Protein AF-A0A531M9W9-F1 (afdb_monomer)

pLDDT: mean 77.75, std 24.47, range [29.0, 97.25]

Foldseek 3Di:
DVVLVVVVVVCVVVVHDVVNVVHHPVRVVVVVVVVVVVVVVVLVVLVVLCVVVVQFQDVVNLVVLQQVVLVVDDPVCSVVSSVVLVVDVVNSVVSRSVVSSVVSVVVVVVVDDDDDDDDDPVVVPDDPVVVVVVVVPDDDDDDDDDDDDDDDDDDDDDDDDDDDDDDDDDDDDD

Structure (mmCIF, N/CA/C/O backbone):
data_AF-A0A531M9W9-F1
#
_entry.id   AF-A0A531M9W9-F1
#
loop_
_atom_site.group_PDB
_atom_site.id
_atom_site.type_symbol
_atom_site.label_atom_id
_atom_site.label_alt_id
_atom_site.label_comp_id
_atom_site.label_asym_id
_atom_site.label_entity_id
_atom_site.label_seq_id
_atom_site.pdbx_PDB_ins_code
_atom_site.Cartn_x
_atom_site.Cartn_y
_atom_site.Cartn_z
_atom_site.occupancy
_atom_site.B_iso_or_equiv
_atom_site.auth_seq_id
_atom_site.auth_comp_id
_atom_site.auth_asym_id
_atom_site.auth_atom_id
_atom_site.pdbx_PDB_model_num
ATOM 1 N N . ASN A 1 1 ? -2.491 -5.405 -19.989 1.00 61.81 1 ASN A N 1
ATOM 2 C CA . ASN A 1 1 ? -1.356 -5.487 -20.937 1.00 61.81 1 ASN A CA 1
ATOM 3 C C . ASN A 1 1 ? -0.240 -4.464 -20.714 1.00 61.81 1 ASN A C 1
ATOM 5 O O . ASN A 1 1 ? 0.861 -4.714 -21.186 1.00 61.81 1 ASN A O 1
ATOM 9 N N . ASN A 1 2 ? -0.456 -3.352 -19.998 1.00 78.69 2 ASN A N 1
ATOM 10 C CA . ASN A 1 2 ? 0.562 -2.293 -19.887 1.00 78.69 2 ASN A CA 1
ATOM 11 C C . ASN A 1 2 ? 1.838 -2.713 -19.133 1.00 78.69 2 ASN A C 1
ATOM 13 O O . ASN A 1 2 ? 2.923 -2.386 -19.590 1.00 78.69 2 ASN A O 1
ATOM 17 N N . ILE A 1 3 ? 1.727 -3.484 -18.042 1.00 80.56 3 ILE A N 1
ATOM 18 C CA . ILE A 1 3 ? 2.898 -3.926 -17.256 1.00 80.56 3 ILE A CA 1
ATOM 19 C C . ILE A 1 3 ? 3.793 -4.864 -18.069 1.00 80.56 3 ILE A C 1
ATOM 21 O O . ILE A 1 3 ? 4.991 -4.649 -18.148 1.00 80.56 3 ILE A O 1
ATOM 25 N N . TRP A 1 4 ? 3.210 -5.858 -18.740 1.00 86.31 4 TRP A N 1
ATOM 26 C CA . TRP A 1 4 ? 3.977 -6.790 -19.569 1.00 86.31 4 TRP A CA 1
ATOM 27 C C . TRP A 1 4 ? 4.690 -6.092 -20.738 1.00 86.31 4 TRP A C 1
ATOM 29 O O . TRP A 1 4 ? 5.836 -6.386 -21.060 1.00 86.31 4 TRP A O 1
ATOM 39 N N . THR A 1 5 ? 4.022 -5.105 -21.340 1.00 88.38 5 THR A N 1
ATOM 40 C CA . THR A 1 5 ? 4.629 -4.269 -22.387 1.00 88.38 5 THR A CA 1
ATOM 41 C C . THR A 1 5 ? 5.813 -3.466 -21.840 1.00 88.38 5 THR A C 1
ATOM 43 O O . THR A 1 5 ? 6.807 -3.303 -22.539 1.00 88.38 5 THR A O 1
ATOM 46 N N . GLN A 1 6 ? 5.722 -2.988 -20.594 1.00 86.31 6 GLN A N 1
ATOM 47 C CA . GLN A 1 6 ? 6.811 -2.277 -19.928 1.00 86.31 6 GLN A CA 1
ATOM 48 C C . GLN A 1 6 ? 8.000 -3.202 -19.632 1.00 86.31 6 GLN A C 1
ATOM 50 O O . GLN A 1 6 ? 9.117 -2.837 -19.966 1.00 86.31 6 GLN A O 1
ATOM 55 N N . VAL A 1 7 ? 7.762 -4.414 -19.115 1.00 86.25 7 VAL A N 1
ATOM 56 C CA . VAL A 1 7 ? 8.821 -5.411 -18.846 1.00 86.25 7 VAL A CA 1
ATOM 57 C C . VAL A 1 7 ? 9.629 -5.716 -20.108 1.00 86.25 7 VAL A C 1
ATOM 59 O O . VAL A 1 7 ? 10.853 -5.623 -20.099 1.00 86.25 7 VAL A O 1
ATOM 62 N N . ASN A 1 8 ? 8.952 -5.991 -21.225 1.00 86.19 8 ASN A N 1
ATOM 63 C CA . ASN A 1 8 ? 9.633 -6.249 -22.495 1.00 86.19 8 ASN A CA 1
ATOM 64 C C . ASN A 1 8 ? 10.458 -5.044 -22.972 1.00 86.19 8 ASN A C 1
ATOM 66 O O . ASN A 1 8 ? 11.553 -5.212 -23.501 1.00 86.19 8 ASN A O 1
ATOM 70 N N . ARG A 1 9 ? 9.943 -3.827 -22.771 1.00 89.88 9 ARG A N 1
ATOM 71 C CA . ARG A 1 9 ? 10.643 -2.590 -23.130 1.00 89.88 9 ARG A CA 1
ATOM 72 C C . ARG A 1 9 ? 11.877 -2.352 -22.264 1.00 89.88 9 ARG A C 1
ATOM 74 O O . ARG A 1 9 ? 12.882 -1.869 -22.774 1.00 89.88 9 ARG A O 1
ATOM 81 N N . ASP A 1 10 ? 11.793 -2.667 -20.976 1.00 87.81 10 ASP A N 1
ATOM 82 C CA . ASP A 1 10 ? 12.898 -2.504 -20.034 1.00 87.81 10 ASP A CA 1
ATOM 83 C C . ASP A 1 10 ? 14.016 -3.513 -20.326 1.00 87.81 10 ASP A C 1
ATOM 85 O O . ASP A 1 10 ? 15.184 -3.129 -20.348 1.00 87.81 10 ASP A O 1
ATOM 89 N N . LEU A 1 11 ? 13.668 -4.763 -20.657 1.00 87.25 11 LEU A N 1
ATOM 90 C CA . LEU A 1 11 ? 14.621 -5.771 -21.139 1.00 87.25 11 LEU A CA 1
ATOM 91 C C . LEU A 1 11 ? 15.317 -5.323 -22.431 1.00 87.25 11 LEU A C 1
ATOM 93 O O . LEU A 1 11 ? 16.545 -5.370 -22.520 1.00 87.25 11 LEU A O 1
ATOM 97 N N . GLU A 1 12 ? 14.554 -4.806 -23.398 1.00 89.50 12 GLU A N 1
ATOM 98 C CA . GLU A 1 12 ? 15.096 -4.273 -24.653 1.00 89.50 12 GLU A CA 1
ATOM 99 C C . GLU A 1 12 ? 16.029 -3.074 -24.408 1.00 89.50 12 GLU A C 1
ATOM 101 O O . GLU A 1 12 ? 17.134 -3.024 -24.950 1.00 89.50 12 GLU A O 1
ATOM 106 N N . ALA A 1 13 ? 15.634 -2.134 -23.544 1.00 91.56 13 ALA A N 1
ATOM 107 C CA . ALA A 1 13 ? 16.446 -0.971 -23.185 1.00 91.56 13 ALA A CA 1
ATOM 108 C C . ALA A 1 13 ? 17.724 -1.352 -22.419 1.00 91.56 13 ALA A C 1
ATOM 110 O O . ALA A 1 13 ? 18.761 -0.709 -22.590 1.00 91.56 13 ALA A O 1
ATOM 111 N N . ALA A 1 14 ? 17.661 -2.399 -21.594 1.00 88.69 14 ALA A N 1
ATOM 112 C CA . ALA A 1 14 ? 18.807 -2.962 -20.889 1.00 88.69 14 ALA A CA 1
ATOM 113 C C . ALA A 1 14 ? 19.691 -3.848 -21.786 1.00 88.69 14 ALA A C 1
ATOM 115 O O . ALA A 1 14 ? 20.775 -4.247 -21.356 1.00 88.69 14 ALA A O 1
ATOM 116 N N . GLY A 1 15 ? 19.246 -4.161 -23.010 1.00 87.75 15 GLY A N 1
ATOM 117 C CA . GLY A 1 15 ? 19.926 -5.080 -23.921 1.00 87.75 15 GLY A CA 1
ATOM 118 C C . GLY A 1 15 ? 20.014 -6.509 -23.380 1.00 87.75 15 GLY A C 1
ATOM 119 O O . GLY A 1 15 ? 20.975 -7.209 -23.691 1.00 87.75 15 GLY A O 1
ATOM 120 N N . ARG A 1 16 ? 19.055 -6.917 -22.541 1.00 88.69 16 ARG A N 1
ATOM 121 C CA . ARG A 1 16 ? 18.987 -8.239 -21.904 1.00 88.69 16 ARG A CA 1
ATOM 122 C C . ARG A 1 16 ? 17.809 -9.040 -22.437 1.00 88.69 16 ARG A C 1
ATOM 124 O O . ARG A 1 16 ? 16.842 -8.497 -22.965 1.00 88.69 16 ARG A O 1
ATOM 131 N N . THR A 1 17 ? 17.891 -10.347 -22.266 1.00 87.44 17 THR A N 1
ATOM 132 C CA . THR A 1 17 ? 16.832 -11.303 -22.575 1.00 87.44 17 THR A CA 1
ATOM 133 C C . THR A 1 17 ? 16.392 -12.032 -21.310 1.00 87.44 17 THR A C 1
ATOM 135 O O . THR A 1 17 ? 17.121 -12.060 -20.324 1.00 87.44 17 THR A O 1
ATOM 138 N N . PHE A 1 18 ? 15.228 -12.684 -21.346 1.00 85.81 18 PHE A N 1
ATOM 139 C CA . PHE A 1 18 ? 14.779 -13.547 -20.245 1.00 85.81 18 PHE A CA 1
ATOM 140 C C . PHE A 1 18 ? 15.805 -14.638 -19.896 1.00 85.81 18 PHE A C 1
ATOM 142 O O . PHE A 1 18 ? 15.981 -14.966 -18.728 1.00 85.81 18 PHE A O 1
ATOM 149 N N . ALA A 1 19 ? 16.549 -15.135 -20.889 1.00 84.56 19 ALA A N 1
ATOM 150 C CA . ALA A 1 19 ? 17.597 -16.125 -20.661 1.00 84.56 19 ALA A CA 1
ATOM 151 C C . ALA A 1 19 ? 18.777 -15.567 -19.842 1.00 84.56 19 ALA A C 1
ATOM 153 O O . ALA A 1 19 ? 19.390 -16.315 -19.086 1.00 84.56 19 ALA A O 1
ATOM 154 N N . ASP A 1 20 ? 19.072 -14.265 -19.952 1.00 85.31 20 ASP A N 1
ATOM 155 C CA . ASP A 1 20 ? 20.086 -13.590 -19.125 1.00 85.31 20 ASP A CA 1
ATOM 156 C C . ASP A 1 20 ? 19.619 -13.402 -17.669 1.00 85.31 20 ASP A C 1
ATOM 158 O O . ASP A 1 20 ? 20.432 -13.119 -16.791 1.00 85.31 20 ASP A O 1
ATOM 162 N N . GLU A 1 21 ? 18.318 -13.564 -17.419 1.00 79.75 21 GLU A N 1
ATOM 163 C CA . GLU A 1 21 ? 17.680 -13.586 -16.097 1.00 79.75 21 GLU A CA 1
ATOM 164 C C . GLU A 1 21 ? 17.351 -15.017 -15.638 1.00 79.75 21 GLU A C 1
ATOM 166 O O . GLU A 1 21 ? 16.542 -15.211 -14.737 1.00 79.75 21 GLU A O 1
ATOM 171 N N . GLU A 1 22 ? 17.969 -16.024 -16.265 1.00 85.25 22 GLU A N 1
ATOM 172 C CA . GLU A 1 22 ? 17.800 -17.445 -15.932 1.00 85.25 22 GLU A CA 1
ATOM 173 C C . GLU A 1 22 ? 16.338 -17.940 -16.016 1.00 85.25 22 GLU A C 1
ATOM 175 O O . GLU A 1 22 ? 15.960 -18.905 -15.353 1.00 85.25 22 GLU A O 1
ATOM 180 N N . THR A 1 23 ? 15.514 -17.317 -16.869 1.00 86.56 23 THR A N 1
ATOM 181 C CA . THR A 1 23 ? 14.098 -17.667 -17.069 1.00 86.56 23 THR A CA 1
ATOM 182 C C . THR A 1 23 ? 13.709 -17.683 -18.554 1.00 86.56 23 THR A C 1
ATOM 184 O O . THR A 1 23 ? 14.481 -17.313 -19.442 1.00 86.56 23 THR A O 1
ATOM 187 N N . THR A 1 24 ? 12.495 -18.129 -18.867 1.00 90.56 24 THR A N 1
ATOM 188 C CA . THR A 1 24 ? 11.897 -18.003 -20.204 1.00 90.56 24 THR A CA 1
ATOM 189 C C . THR A 1 24 ? 10.753 -16.998 -20.198 1.00 90.56 24 THR A C 1
ATOM 191 O O . THR A 1 24 ? 10.169 -16.699 -19.161 1.00 90.56 24 THR A O 1
ATOM 194 N N . GLU A 1 25 ? 10.383 -16.478 -21.372 1.00 88.31 25 GLU A N 1
ATOM 195 C CA . GLU A 1 25 ? 9.240 -15.563 -21.473 1.00 88.31 25 GLU A CA 1
ATOM 196 C C . GLU A 1 25 ? 7.947 -16.205 -20.940 1.00 88.31 25 GLU A C 1
ATOM 198 O O . GLU A 1 25 ? 7.156 -15.552 -20.261 1.00 88.31 25 GLU A O 1
ATOM 203 N N . GLU A 1 26 ? 7.726 -17.489 -21.234 1.00 89.06 26 GLU A N 1
ATOM 204 C CA . GLU A 1 26 ? 6.547 -18.224 -20.769 1.00 89.06 26 GLU A CA 1
ATOM 205 C C . GLU A 1 26 ? 6.548 -18.393 -19.245 1.00 89.06 26 GLU A C 1
ATOM 207 O O . GLU A 1 26 ? 5.523 -18.142 -18.606 1.00 89.06 26 GLU A O 1
ATOM 212 N N . GLU A 1 27 ? 7.692 -18.754 -18.658 1.00 88.88 27 GLU A N 1
ATOM 213 C CA . GLU A 1 27 ? 7.851 -18.896 -17.207 1.00 88.88 27 GLU A CA 1
ATOM 214 C C . GLU A 1 27 ? 7.698 -17.553 -16.490 1.00 88.88 27 GLU A C 1
ATOM 216 O O . GLU A 1 27 ? 6.905 -17.453 -15.552 1.00 88.88 27 GLU A O 1
ATOM 221 N N . ALA A 1 28 ? 8.343 -16.496 -16.992 1.00 88.50 28 ALA A N 1
ATOM 222 C CA . ALA A 1 28 ? 8.187 -15.144 -16.471 1.00 88.50 28 ALA A CA 1
ATOM 223 C C . ALA A 1 28 ? 6.716 -14.705 -16.523 1.00 88.50 28 ALA A C 1
ATOM 225 O O . ALA A 1 28 ? 6.150 -14.285 -15.512 1.00 88.50 28 ALA A O 1
ATOM 226 N N . ARG A 1 29 ? 6.029 -14.858 -17.667 1.00 89.38 29 ARG A N 1
ATOM 227 C CA . ARG A 1 29 ? 4.592 -14.531 -17.780 1.00 89.38 29 ARG A CA 1
ATOM 228 C C . ARG A 1 29 ? 3.748 -15.298 -16.768 1.00 89.38 29 ARG A C 1
ATOM 230 O O . ARG A 1 29 ? 2.843 -14.708 -16.171 1.00 89.38 29 ARG A O 1
ATOM 237 N N . ALA A 1 30 ? 4.009 -16.592 -16.594 1.00 91.38 30 ALA A N 1
ATOM 238 C CA . ALA A 1 30 ? 3.288 -17.421 -15.637 1.00 91.38 30 ALA A CA 1
ATOM 239 C C . ALA A 1 30 ? 3.494 -16.920 -14.200 1.00 91.38 30 ALA A C 1
ATOM 241 O O . ALA A 1 30 ? 2.529 -16.813 -13.438 1.00 91.38 30 ALA A O 1
ATOM 242 N N . GLU A 1 31 ? 4.718 -16.534 -13.845 1.00 89.19 31 GLU A N 1
ATOM 243 C CA . GLU A 1 31 ? 5.033 -15.970 -12.538 1.00 89.19 31 GLU A CA 1
ATOM 244 C C . GLU A 1 31 ? 4.344 -14.617 -12.305 1.00 89.19 31 GLU A C 1
ATOM 246 O O . GLU A 1 31 ? 3.664 -14.438 -11.289 1.00 89.19 31 GLU A O 1
ATOM 251 N N . TYR A 1 32 ? 4.423 -13.687 -13.262 1.00 88.94 32 TYR A N 1
ATOM 252 C CA . TYR A 1 32 ? 3.727 -12.401 -13.172 1.00 88.94 32 TYR A CA 1
ATOM 253 C C . TYR A 1 32 ? 2.215 -12.585 -13.013 1.00 88.94 32 TYR A C 1
ATOM 255 O O . TYR A 1 32 ? 1.595 -11.879 -12.212 1.00 88.94 32 TYR A O 1
ATOM 263 N N . MET A 1 33 ? 1.612 -13.542 -13.728 1.00 90.88 33 MET A N 1
ATOM 264 C CA . MET A 1 33 ? 0.192 -13.860 -13.560 1.00 90.88 33 MET A CA 1
ATOM 265 C C . MET A 1 33 ? -0.100 -14.428 -12.173 1.00 90.88 33 MET A C 1
ATOM 267 O O . MET A 1 33 ? -1.044 -13.974 -11.527 1.00 90.88 33 MET A O 1
ATOM 271 N N . ARG A 1 34 ? 0.732 -15.338 -11.658 1.00 92.25 34 ARG A N 1
ATOM 272 C CA . ARG A 1 34 ? 0.598 -15.869 -10.293 1.00 92.25 34 ARG A CA 1
ATOM 273 C C . ARG A 1 34 ? 0.651 -14.754 -9.243 1.00 92.25 34 ARG A C 1
ATOM 275 O O . ARG A 1 34 ? -0.172 -14.727 -8.326 1.00 92.25 34 ARG A O 1
ATOM 282 N N . LEU A 1 35 ? 1.594 -13.821 -9.373 1.00 90.12 35 LEU A N 1
ATOM 283 C CA . LEU A 1 35 ? 1.731 -12.680 -8.465 1.00 90.12 35 LEU A CA 1
ATOM 284 C C . LEU A 1 35 ? 0.543 -11.717 -8.574 1.00 90.12 35 LEU A C 1
ATOM 286 O O . LEU A 1 35 ? 0.032 -11.255 -7.550 1.00 90.12 35 LEU A O 1
ATOM 290 N N . ALA A 1 36 ? 0.069 -11.445 -9.792 1.00 92.00 36 ALA A N 1
ATOM 291 C CA . ALA A 1 36 ? -1.114 -10.624 -10.023 1.00 92.00 36 ALA A CA 1
ATOM 292 C C . ALA A 1 36 ? -2.365 -11.256 -9.396 1.00 92.00 36 ALA A C 1
ATOM 294 O O . ALA A 1 36 ? -3.089 -10.581 -8.665 1.00 92.00 36 ALA A O 1
ATOM 295 N N . GLU A 1 37 ? -2.580 -12.558 -9.599 1.00 95.06 37 GLU A N 1
ATOM 296 C CA . GLU A 1 37 ? -3.671 -13.293 -8.961 1.00 95.06 37 GLU A CA 1
ATOM 297 C C . GLU A 1 37 ? -3.587 -13.222 -7.438 1.00 95.06 37 GLU A C 1
ATOM 299 O O . GLU A 1 37 ? -4.592 -12.943 -6.784 1.00 95.06 37 GLU A O 1
ATOM 304 N N . ARG A 1 38 ? -2.397 -13.432 -6.859 1.00 95.44 38 ARG A N 1
ATOM 305 C CA . ARG A 1 38 ? -2.195 -13.337 -5.407 1.00 95.44 38 ARG A CA 1
ATOM 306 C C . ARG A 1 38 ? -2.584 -11.955 -4.882 1.00 95.44 38 ARG A C 1
ATOM 308 O O . ARG A 1 38 ? -3.315 -11.878 -3.898 1.00 95.44 38 ARG A O 1
ATOM 315 N N . ARG A 1 39 ? -2.148 -10.879 -5.546 1.00 93.56 39 ARG A N 1
ATOM 316 C CA . ARG A 1 39 ? -2.481 -9.495 -5.163 1.00 93.56 39 ARG A CA 1
ATOM 317 C C . ARG A 1 39 ? -3.979 -9.217 -5.254 1.00 93.56 39 ARG A C 1
ATOM 319 O O . ARG A 1 39 ? -4.547 -8.692 -4.304 1.00 93.56 39 ARG A O 1
ATOM 326 N N . VAL A 1 40 ? -4.628 -9.617 -6.349 1.00 94.81 40 VAL A N 1
ATOM 327 C CA . VAL A 1 40 ? -6.076 -9.414 -6.531 1.00 94.81 40 VAL A CA 1
ATOM 328 C C . VAL A 1 40 ? -6.867 -10.182 -5.476 1.00 94.81 40 VAL A C 1
ATOM 330 O O . VAL A 1 40 ? -7.757 -9.617 -4.848 1.00 94.81 40 VAL A O 1
ATOM 333 N N . ARG A 1 41 ? -6.525 -11.452 -5.230 1.00 97.00 41 ARG A N 1
ATOM 334 C CA . ARG A 1 41 ? -7.194 -12.265 -4.204 1.00 97.00 41 ARG A CA 1
ATOM 335 C C . ARG A 1 41 ? -7.043 -11.648 -2.813 1.00 97.00 41 ARG A C 1
ATOM 337 O O . ARG A 1 41 ? -8.034 -11.563 -2.097 1.00 97.00 41 ARG A O 1
ATOM 344 N N . LEU A 1 42 ? -5.843 -11.194 -2.444 1.00 95.06 42 LEU A N 1
ATOM 345 C CA . LEU A 1 42 ? -5.604 -10.533 -1.156 1.00 95.06 42 LEU A CA 1
ATOM 346 C C . LEU A 1 42 ? -6.392 -9.226 -1.026 1.00 95.06 42 LEU A C 1
ATOM 348 O O . LEU A 1 42 ? -7.058 -9.034 -0.013 1.00 95.06 42 LEU A O 1
ATOM 352 N N . GLY A 1 43 ? -6.382 -8.376 -2.056 1.00 94.12 43 GLY A N 1
ATOM 353 C CA . GLY A 1 43 ? -7.142 -7.123 -2.051 1.00 94.12 43 GLY A CA 1
ATOM 354 C C . GLY A 1 43 ? -8.645 -7.351 -1.876 1.00 94.12 43 GLY A C 1
ATOM 355 O O . GLY A 1 43 ? -9.276 -6.683 -1.064 1.00 94.12 43 GLY A O 1
ATOM 356 N N . LEU A 1 44 ? -9.212 -8.350 -2.563 1.00 96.06 44 LEU A N 1
ATOM 357 C CA . LEU A 1 44 ? -10.624 -8.721 -2.406 1.00 96.06 44 LEU A CA 1
ATOM 358 C C . LEU A 1 44 ? -10.942 -9.222 -0.990 1.00 96.06 44 LEU A C 1
ATOM 360 O O . LEU A 1 44 ? -11.980 -8.872 -0.435 1.00 96.06 44 LEU A O 1
ATOM 364 N N . VAL A 1 45 ? -10.054 -10.021 -0.393 1.00 96.25 45 VAL A N 1
ATOM 365 C CA . VAL A 1 45 ? -10.232 -10.522 0.979 1.00 96.25 45 VAL A CA 1
ATOM 366 C C . VAL A 1 45 ? -10.166 -9.382 1.996 1.00 96.25 45 VAL A C 1
ATOM 368 O O . VAL A 1 45 ? -11.032 -9.302 2.863 1.00 96.25 45 VAL A O 1
ATOM 371 N N . LEU A 1 46 ? -9.178 -8.488 1.890 1.00 95.19 46 LEU A N 1
ATOM 372 C CA . LEU A 1 46 ? -9.060 -7.332 2.783 1.00 95.19 46 LEU A CA 1
ATOM 373 C C . LEU A 1 46 ? -10.252 -6.378 2.636 1.00 95.19 46 LEU A C 1
ATOM 375 O O . LEU A 1 46 ? -10.774 -5.906 3.643 1.00 95.19 46 LEU A O 1
ATOM 379 N N . ALA A 1 47 ? -10.727 -6.148 1.408 1.00 94.50 47 ALA A N 1
ATOM 380 C CA . ALA A 1 47 ? -11.922 -5.347 1.152 1.00 94.50 47 ALA A CA 1
ATOM 381 C C . ALA A 1 47 ? -13.160 -5.921 1.857 1.00 94.50 47 ALA A C 1
ATOM 383 O O . ALA A 1 47 ? -13.827 -5.201 2.595 1.00 94.50 47 ALA A O 1
ATOM 384 N N . GLU A 1 48 ? -13.416 -7.223 1.708 1.00 96.31 48 GLU A N 1
ATOM 385 C CA . GLU A 1 48 ? -14.552 -7.906 2.342 1.00 96.31 48 GLU A CA 1
ATOM 386 C C . GLU A 1 48 ? -14.475 -7.873 3.880 1.00 96.31 48 GLU A C 1
ATOM 388 O O . GLU A 1 48 ? -15.488 -7.693 4.559 1.00 96.31 48 GLU A O 1
ATOM 393 N N . ILE A 1 49 ? -13.277 -8.052 4.452 1.00 95.69 49 ILE A N 1
ATOM 394 C CA . ILE A 1 49 ? -13.066 -7.968 5.906 1.00 95.69 49 ILE A CA 1
ATOM 395 C C . ILE A 1 49 ? -13.340 -6.544 6.395 1.00 95.69 49 ILE A C 1
ATOM 397 O O . ILE A 1 49 ? -14.092 -6.362 7.352 1.00 95.69 49 ILE A O 1
ATOM 401 N N . GLY A 1 50 ? -12.758 -5.541 5.734 1.00 95.88 50 GLY A N 1
ATOM 402 C CA . GLY A 1 50 ? -12.931 -4.143 6.110 1.00 95.88 50 GLY A CA 1
ATOM 403 C C . GLY A 1 50 ? -14.374 -3.667 5.982 1.00 95.88 50 GLY A C 1
ATOM 404 O O . GLY A 1 50 ? -14.856 -2.972 6.873 1.00 95.88 50 GLY A O 1
ATOM 405 N N . GLU A 1 51 ? -15.094 -4.096 4.942 1.00 95.69 51 GLU A N 1
ATOM 406 C CA . GLU A 1 51 ? -16.519 -3.796 4.774 1.00 95.69 51 GLU A CA 1
ATOM 407 C C . GLU A 1 51 ? -17.353 -4.372 5.927 1.00 95.69 51 GLU A C 1
ATOM 409 O O . GLU A 1 51 ? -18.120 -3.645 6.559 1.00 95.69 51 GLU A O 1
ATOM 414 N N . LYS A 1 52 ? -17.153 -5.651 6.275 1.00 96.19 52 LYS A N 1
ATOM 415 C CA . LYS A 1 52 ? -17.856 -6.299 7.399 1.00 96.19 52 LYS A CA 1
ATOM 416 C C . LYS A 1 52 ? -17.543 -5.669 8.750 1.00 96.19 52 LYS A C 1
ATOM 418 O O . LYS A 1 52 ? -18.417 -5.615 9.614 1.00 96.19 52 LYS A O 1
ATOM 423 N N . ALA A 1 53 ? -16.309 -5.217 8.933 1.00 95.06 53 ALA A N 1
ATOM 424 C CA . ALA A 1 53 ? -15.865 -4.526 10.135 1.00 95.06 53 ALA A CA 1
ATOM 425 C C . ALA A 1 53 ? -16.293 -3.045 10.174 1.00 95.06 53 ALA A C 1
ATOM 427 O O . ALA A 1 53 ? -16.133 -2.393 11.205 1.00 95.06 53 ALA A O 1
ATOM 428 N N . GLY A 1 54 ? -16.838 -2.501 9.077 1.00 95.12 54 GLY A N 1
ATOM 429 C CA . GLY A 1 54 ? -17.193 -1.086 8.971 1.00 95.12 54 GLY A CA 1
ATOM 430 C C . GLY A 1 54 ? -15.978 -0.156 8.991 1.00 95.12 54 GLY A C 1
ATOM 431 O O . GLY A 1 54 ? -16.080 0.988 9.435 1.00 95.12 54 GLY A O 1
ATOM 432 N N . VAL A 1 55 ? -14.815 -0.638 8.546 1.00 95.94 55 VAL A N 1
ATOM 433 C CA . VAL A 1 55 ? -13.592 0.161 8.467 1.00 95.94 55 VAL A CA 1
ATOM 434 C C . VAL A 1 55 ? -13.775 1.233 7.397 1.00 95.94 55 VAL A C 1
ATOM 436 O O . VAL A 1 55 ? -14.120 0.955 6.253 1.00 95.94 55 VAL A O 1
ATOM 439 N N . THR A 1 56 ? -13.517 2.485 7.758 1.00 95.00 56 THR A N 1
ATOM 440 C CA . THR A 1 56 ? -13.550 3.613 6.822 1.00 95.00 56 THR A CA 1
ATOM 441 C C . THR A 1 56 ? -12.354 4.517 7.056 1.00 95.00 56 THR A C 1
ATOM 443 O O . THR A 1 56 ? -11.946 4.715 8.201 1.00 95.00 56 THR A O 1
ATOM 446 N N . VAL A 1 57 ? -11.825 5.108 5.989 1.00 95.56 57 VAL A N 1
ATOM 447 C CA . VAL A 1 57 ? -10.828 6.183 6.078 1.00 95.56 57 VAL A CA 1
ATOM 448 C C . VAL A 1 57 ? -11.570 7.515 6.136 1.00 95.56 57 VAL A C 1
ATOM 450 O O . VAL A 1 57 ? -12.339 7.834 5.225 1.00 95.56 57 VAL A O 1
ATOM 453 N N . SER A 1 58 ? -11.381 8.276 7.208 1.00 95.94 58 SER A N 1
ATOM 454 C CA . SER A 1 58 ? -11.978 9.603 7.341 1.00 95.94 58 SER A CA 1
ATOM 455 C C . SER A 1 58 ? -11.237 10.628 6.482 1.00 95.94 58 SER A C 1
ATOM 457 O O . SER A 1 58 ? -10.081 10.437 6.097 1.00 95.94 58 SER A O 1
ATOM 459 N N . ASP A 1 59 ? -11.886 11.753 6.196 1.00 92.75 59 ASP A N 1
ATOM 460 C CA . ASP A 1 59 ? -11.242 12.825 5.436 1.00 92.75 59 ASP A CA 1
ATOM 461 C C . ASP A 1 59 ? -10.075 13.454 6.212 1.00 92.75 59 ASP A C 1
ATOM 463 O O . ASP A 1 59 ? -9.081 13.854 5.611 1.00 92.75 59 ASP A O 1
ATOM 467 N N . GLU A 1 60 ? -10.138 13.483 7.546 1.00 94.94 60 GLU A N 1
ATOM 468 C CA . GLU A 1 60 ? -9.025 13.937 8.389 1.00 94.94 60 GLU A CA 1
ATOM 469 C C . GLU A 1 60 ? -7.813 13.007 8.289 1.00 94.94 60 GLU A C 1
ATOM 471 O O . GLU A 1 60 ? -6.674 13.473 8.196 1.00 94.94 60 GLU A O 1
ATOM 476 N N . GLU A 1 61 ? -8.048 11.691 8.289 1.00 95.06 61 GLU A N 1
ATOM 477 C CA . GLU A 1 61 ? -6.998 10.698 8.065 1.00 95.06 61 GLU A CA 1
ATOM 478 C C . GLU A 1 61 ? -6.402 10.875 6.670 1.00 95.06 61 GLU A C 1
ATOM 480 O O . GLU A 1 61 ? -5.183 10.913 6.537 1.00 95.06 61 GLU A O 1
ATOM 485 N N . LEU A 1 62 ? -7.238 11.070 5.648 1.00 94.62 62 LEU A N 1
ATOM 486 C CA . LEU A 1 62 ? -6.783 11.290 4.278 1.00 94.62 62 LEU A CA 1
ATOM 487 C C . LEU A 1 62 ? -5.922 12.557 4.146 1.00 94.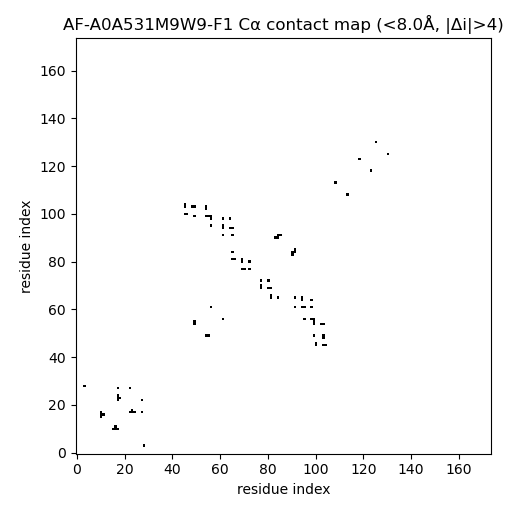62 62 LEU A C 1
ATOM 489 O O . LEU A 1 62 ? -4.892 12.537 3.474 1.00 94.62 62 LEU A O 1
ATOM 493 N N . GLN A 1 63 ? -6.292 13.651 4.822 1.00 93.00 63 GLN A N 1
ATOM 494 C CA . GLN A 1 63 ? -5.467 14.863 4.872 1.00 93.00 63 GLN A CA 1
ATOM 495 C C . GLN A 1 63 ? -4.128 14.613 5.578 1.00 93.00 63 GLN A C 1
ATOM 497 O O . GLN A 1 63 ? -3.093 15.094 5.119 1.00 93.00 63 GLN A O 1
ATOM 502 N N . ARG A 1 64 ? -4.114 13.839 6.670 1.00 94.31 64 ARG A N 1
ATOM 503 C CA . ARG A 1 64 ? -2.869 13.454 7.352 1.00 94.31 64 ARG A CA 1
ATOM 504 C C . ARG A 1 64 ? -1.976 12.601 6.448 1.00 94.31 64 ARG A C 1
ATOM 506 O O . ARG A 1 64 ? -0.796 12.919 6.307 1.00 94.31 64 ARG A O 1
ATOM 513 N N . GLY A 1 65 ? -2.554 11.599 5.786 1.00 94.06 65 GLY A N 1
ATOM 514 C CA . GLY A 1 65 ? -1.868 10.741 4.821 1.00 94.06 65 GLY A CA 1
ATOM 515 C C . GLY A 1 65 ? -1.291 11.533 3.647 1.00 94.06 65 GLY A C 1
ATOM 516 O O . GLY A 1 65 ? -0.165 11.278 3.228 1.00 94.06 65 GLY A O 1
ATOM 517 N N . LEU A 1 66 ? -1.988 12.574 3.177 1.00 94.50 66 LEU A N 1
ATOM 518 C CA . LEU A 1 66 ? -1.450 13.501 2.180 1.00 94.50 66 LEU A CA 1
ATOM 519 C C . LEU A 1 66 ? -0.172 14.198 2.671 1.00 94.50 66 LEU A C 1
ATOM 521 O O . LEU A 1 66 ? 0.825 14.224 1.951 1.00 94.50 66 LEU A O 1
ATOM 525 N N . PHE A 1 67 ? -0.166 14.751 3.887 1.00 94.62 67 PHE A N 1
ATOM 526 C CA . PHE A 1 67 ? 1.039 15.392 4.425 1.00 94.62 67 PHE A CA 1
ATOM 527 C C . PHE A 1 67 ? 2.199 14.405 4.581 1.00 94.62 67 PHE A C 1
ATOM 529 O O . PHE A 1 67 ? 3.345 14.757 4.302 1.00 94.62 67 PHE A O 1
ATOM 536 N N . GLU A 1 68 ? 1.920 13.174 5.004 1.00 94.38 68 GLU A N 1
ATOM 537 C CA . GLU A 1 68 ? 2.926 12.113 5.098 1.00 94.38 68 GLU A CA 1
ATOM 538 C C . GLU A 1 68 ? 3.476 11.723 3.727 1.00 94.38 68 GLU A C 1
ATOM 540 O O . GLU A 1 68 ? 4.691 11.603 3.572 1.00 94.38 68 GLU A O 1
ATOM 545 N N . GLN A 1 69 ? 2.612 11.613 2.719 1.00 93.75 69 GLN A N 1
ATOM 546 C CA . GLN A 1 69 ? 3.009 11.327 1.347 1.00 93.75 69 GLN A CA 1
ATOM 547 C C . GLN A 1 69 ? 3.882 12.446 0.769 1.00 93.75 69 GLN A C 1
ATOM 549 O O . GLN A 1 69 ? 4.927 12.173 0.184 1.00 93.75 69 GLN A O 1
ATOM 554 N N . VAL A 1 70 ? 3.506 13.711 0.979 1.00 95.75 70 VAL A N 1
ATOM 555 C CA . VAL A 1 70 ? 4.282 14.875 0.519 1.00 95.75 70 VAL A CA 1
ATOM 556 C C . VAL A 1 70 ? 5.656 14.932 1.189 1.00 95.75 70 VAL A C 1
ATOM 558 O O . VAL A 1 70 ? 6.647 15.230 0.527 1.00 95.75 70 VAL A O 1
ATOM 561 N N . ARG A 1 71 ? 5.762 14.581 2.476 1.00 95.50 71 ARG A N 1
ATOM 562 C CA . ARG A 1 71 ? 7.046 14.551 3.202 1.00 95.50 71 ARG A CA 1
ATOM 563 C C . ARG A 1 71 ? 8.057 13.550 2.642 1.00 95.50 71 ARG A C 1
ATOM 565 O O . ARG A 1 71 ? 9.244 13.703 2.915 1.00 95.50 71 ARG A O 1
ATOM 572 N N . ARG A 1 72 ? 7.616 12.550 1.870 1.00 94.19 72 ARG A N 1
ATOM 573 C CA . ARG A 1 72 ? 8.512 11.600 1.188 1.00 94.19 72 ARG A CA 1
ATOM 574 C C . ARG A 1 72 ? 9.252 12.235 0.007 1.00 94.19 72 ARG A C 1
ATOM 576 O O . ARG A 1 72 ? 10.261 11.689 -0.430 1.00 94.19 72 ARG A O 1
ATOM 583 N N . PHE A 1 73 ? 8.780 13.376 -0.497 1.00 95.00 73 PHE A N 1
ATOM 584 C CA . PHE A 1 73 ? 9.439 14.105 -1.576 1.00 95.00 73 PHE A CA 1
ATOM 585 C C . PHE A 1 73 ? 10.564 15.013 -1.049 1.00 95.00 73 PHE A C 1
ATOM 587 O O . PHE A 1 73 ? 10.476 15.537 0.072 1.00 95.00 73 PHE A O 1
ATOM 594 N N . PRO A 1 74 ? 11.607 15.264 -1.868 1.00 96.62 74 PRO A N 1
ATOM 595 C CA . PRO A 1 74 ? 12.626 16.268 -1.577 1.00 96.62 74 PRO A CA 1
ATOM 596 C C . PRO A 1 74 ? 12.008 17.629 -1.240 1.00 96.62 74 PRO A C 1
ATOM 598 O O . PRO A 1 74 ? 11.024 18.030 -1.859 1.00 96.62 74 PRO A O 1
ATOM 601 N N . ALA A 1 75 ? 12.600 18.369 -0.296 1.00 96.06 75 ALA A N 1
ATOM 602 C CA . ALA A 1 75 ? 12.032 19.619 0.229 1.00 96.06 75 ALA A CA 1
ATOM 603 C C . ALA A 1 75 ? 11.667 20.649 -0.859 1.00 96.06 75 ALA A C 1
ATOM 605 O O . ALA A 1 75 ? 10.653 21.332 -0.753 1.00 96.06 75 ALA A O 1
ATOM 606 N N . ASN A 1 76 ? 12.453 20.723 -1.935 1.00 96.44 76 ASN A N 1
ATOM 607 C CA . ASN A 1 76 ? 12.216 21.616 -3.069 1.00 96.44 76 ASN A CA 1
ATOM 608 C C . ASN A 1 76 ? 11.025 21.214 -3.962 1.00 96.44 76 ASN A C 1
ATOM 610 O O . ASN A 1 76 ? 10.596 22.029 -4.768 1.00 96.44 76 ASN A O 1
ATOM 614 N N . GLN A 1 77 ? 10.505 19.991 -3.836 1.00 96.31 77 GLN A N 1
ATOM 615 C CA . GLN A 1 77 ? 9.379 19.464 -4.623 1.00 96.31 77 GLN A CA 1
ATOM 616 C C . GLN A 1 77 ? 8.088 19.320 -3.801 1.00 96.31 77 GLN A C 1
ATOM 618 O O . GLN A 1 77 ? 7.029 19.047 -4.358 1.00 96.31 77 GLN A O 1
ATOM 623 N N . GLN A 1 78 ? 8.140 19.512 -2.477 1.00 96.19 78 GLN A N 1
ATOM 624 C CA . GLN A 1 78 ? 6.988 19.280 -1.593 1.00 96.19 78 GLN A CA 1
ATOM 625 C C . GLN A 1 78 ? 5.791 20.183 -1.913 1.00 96.19 78 GLN A C 1
ATOM 627 O O . GLN A 1 78 ? 4.653 19.721 -1.890 1.00 96.19 78 GLN A O 1
ATOM 632 N N . GLN A 1 79 ? 6.046 21.454 -2.236 1.00 95.69 79 GLN A N 1
ATOM 633 C CA . GLN A 1 79 ? 5.016 22.424 -2.618 1.00 95.69 79 GLN A CA 1
ATOM 634 C C . GLN A 1 79 ? 4.251 21.957 -3.869 1.00 95.69 79 GLN A C 1
ATOM 636 O O . GLN A 1 79 ? 3.024 21.889 -3.859 1.00 95.69 79 GLN A O 1
ATOM 641 N N . GLU A 1 80 ? 4.983 21.564 -4.914 1.00 95.75 80 GLU A N 1
ATOM 642 C CA . GLU A 1 80 ? 4.418 21.078 -6.176 1.00 95.75 80 GLU A CA 1
ATOM 643 C C . GLU A 1 80 ? 3.654 19.761 -5.981 1.00 95.75 80 GLU A C 1
ATOM 645 O O . GLU A 1 80 ? 2.530 19.617 -6.460 1.00 95.75 80 GLU A O 1
ATOM 650 N N . ALA A 1 81 ? 4.212 18.823 -5.207 1.00 94.94 81 ALA A N 1
ATOM 651 C CA . ALA A 1 81 ? 3.539 17.569 -4.876 1.00 94.94 81 ALA A CA 1
ATOM 652 C C . ALA A 1 81 ? 2.215 17.820 -4.137 1.00 94.94 81 ALA A C 1
ATOM 654 O O . ALA A 1 81 ? 1.189 17.232 -4.478 1.00 94.94 81 ALA A O 1
ATOM 655 N N . PHE A 1 82 ? 2.207 18.721 -3.151 1.00 95.44 82 PHE A N 1
ATOM 656 C CA . PHE A 1 82 ? 0.993 19.085 -2.424 1.00 95.44 82 PHE A CA 1
ATOM 657 C C . PHE A 1 82 ? -0.069 19.704 -3.345 1.00 95.44 82 PHE A C 1
ATOM 659 O O . PHE A 1 82 ? -1.242 19.328 -3.283 1.00 95.44 82 PHE A O 1
ATOM 666 N N . GLU A 1 83 ? 0.331 20.621 -4.227 1.00 95.38 83 GLU A N 1
ATOM 667 C CA . GLU A 1 83 ? -0.564 21.253 -5.202 1.00 95.38 83 GLU A CA 1
ATOM 668 C C . GLU A 1 83 ? -1.133 20.244 -6.206 1.00 95.38 83 GLU A C 1
ATOM 670 O O . GLU A 1 83 ? -2.327 20.300 -6.524 1.00 95.38 83 GLU A O 1
ATOM 675 N N . PHE A 1 84 ? -0.329 19.272 -6.642 1.00 95.81 84 PHE A N 1
ATOM 676 C CA . PHE A 1 84 ? -0.770 18.178 -7.504 1.00 95.81 84 PHE A CA 1
ATOM 677 C C . PHE A 1 84 ? -1.900 17.365 -6.861 1.00 95.81 84 PHE A C 1
ATOM 679 O O . PHE A 1 84 ? -2.977 17.249 -7.442 1.00 95.81 84 PHE A O 1
ATOM 686 N N . TYR A 1 85 ? -1.712 16.859 -5.638 1.00 94.50 85 TYR A N 1
ATOM 687 C CA . TYR A 1 85 ? -2.761 16.086 -4.958 1.00 94.50 85 TYR A CA 1
ATOM 688 C C . TYR A 1 85 ? -3.999 16.932 -4.642 1.00 94.50 85 TYR A C 1
ATOM 690 O O . TYR A 1 85 ? -5.122 16.441 -4.725 1.00 94.50 85 TYR A O 1
ATOM 698 N N . ARG A 1 86 ? -3.821 18.214 -4.302 1.00 91.88 86 ARG A N 1
ATOM 699 C CA . ARG A 1 86 ? -4.942 19.125 -4.029 1.00 91.88 86 ARG A CA 1
ATOM 700 C C . ARG A 1 86 ? -5.791 19.390 -5.275 1.00 91.88 86 ARG A C 1
ATOM 702 O O . ARG A 1 86 ? -7.009 19.507 -5.167 1.00 91.88 86 ARG A O 1
ATOM 709 N N . SER A 1 87 ? -5.154 19.543 -6.432 1.00 95.31 87 SER A N 1
ATOM 710 C CA . SER A 1 87 ? -5.828 19.830 -7.704 1.00 95.31 87 SER A CA 1
ATOM 711 C C . SER A 1 87 ? -6.337 18.577 -8.419 1.00 95.31 87 SER A C 1
ATOM 713 O O . SER A 1 87 ? -7.173 18.696 -9.315 1.00 95.31 87 SER A O 1
ATOM 715 N N . ASN A 1 88 ? -5.887 17.389 -8.005 1.00 95.44 88 ASN A N 1
ATOM 716 C CA . ASN A 1 88 ? -6.268 16.110 -8.589 1.00 95.44 88 ASN A CA 1
ATOM 717 C C . ASN A 1 88 ? -6.990 15.201 -7.566 1.00 95.44 88 ASN A C 1
ATOM 719 O O . ASN A 1 88 ? -6.342 14.437 -6.843 1.00 95.44 88 ASN A O 1
ATOM 723 N N . PRO A 1 89 ? -8.338 15.222 -7.532 1.00 92.19 89 PRO A N 1
ATOM 724 C CA . PRO A 1 89 ? -9.127 14.381 -6.631 1.00 92.19 89 PRO A CA 1
ATOM 725 C C . PRO A 1 89 ? -8.891 12.877 -6.809 1.00 92.19 89 PRO A C 1
ATOM 727 O O . PRO A 1 89 ? -9.007 12.124 -5.846 1.00 92.19 89 PRO A O 1
ATOM 730 N N . GLU A 1 90 ? -8.563 12.423 -8.021 1.00 94.44 90 GLU A N 1
ATOM 731 C CA . GLU A 1 90 ? -8.262 11.013 -8.285 1.00 94.44 90 GLU A CA 1
ATOM 732 C C . GLU A 1 90 ? -6.944 10.606 -7.619 1.00 94.44 90 GLU A C 1
ATOM 734 O O . GLU A 1 90 ? -6.895 9.598 -6.916 1.00 94.44 90 GLU A O 1
ATOM 739 N N . ALA A 1 91 ? -5.904 11.438 -7.748 1.00 93.69 91 ALA A N 1
ATOM 740 C CA . ALA A 1 91 ? -4.627 11.211 -7.074 1.00 93.69 91 ALA A CA 1
ATOM 741 C C . ALA A 1 91 ? -4.774 11.233 -5.548 1.00 93.69 91 ALA A C 1
ATOM 743 O O . ALA A 1 91 ? -4.161 10.423 -4.857 1.00 93.69 91 ALA A O 1
ATOM 744 N N . LEU A 1 92 ? -5.610 12.130 -5.013 1.00 92.50 92 LEU A N 1
ATOM 745 C CA . LEU A 1 92 ? -5.905 12.159 -3.582 1.00 92.50 92 LEU A CA 1
ATOM 746 C C . LEU A 1 92 ? -6.631 10.883 -3.134 1.00 92.50 92 LEU A C 1
ATOM 748 O O . LEU A 1 92 ? -6.256 10.280 -2.132 1.00 92.50 92 LEU A O 1
ATOM 752 N N . ASN A 1 93 ? -7.635 10.432 -3.890 1.00 92.31 93 ASN A N 1
ATOM 753 C CA . ASN A 1 93 ? -8.361 9.197 -3.591 1.00 92.31 93 ASN A CA 1
ATOM 754 C C . ASN A 1 93 ? -7.483 7.945 -3.692 1.00 92.31 93 ASN A C 1
ATOM 756 O O . ASN A 1 93 ? -7.733 6.985 -2.965 1.00 92.31 93 ASN A O 1
ATOM 760 N N . ALA A 1 94 ? -6.435 7.953 -4.518 1.00 92.38 94 ALA A N 1
ATOM 761 C CA . ALA A 1 94 ? -5.481 6.849 -4.587 1.00 92.38 94 ALA A CA 1
ATOM 762 C C . ALA A 1 94 ? -4.757 6.599 -3.249 1.00 92.38 94 ALA A C 1
ATOM 764 O O . ALA A 1 94 ? -4.345 5.472 -2.987 1.00 92.38 94 ALA A O 1
ATOM 765 N N . LEU A 1 95 ? -4.661 7.606 -2.368 1.00 94.00 95 LEU A N 1
ATOM 766 C CA . LEU A 1 95 ? -4.104 7.442 -1.018 1.00 94.00 95 LEU A CA 1
ATOM 767 C C . LEU A 1 95 ? -5.040 6.670 -0.079 1.00 94.00 95 LEU A C 1
ATOM 769 O O . LEU A 1 95 ? -4.593 6.099 0.910 1.00 94.00 95 LEU A O 1
ATOM 773 N N . ARG A 1 96 ? -6.342 6.617 -0.382 1.00 94.00 96 ARG A N 1
ATOM 774 C CA . ARG A 1 96 ? -7.347 5.995 0.488 1.00 94.00 96 ARG A CA 1
ATOM 775 C C . ARG A 1 96 ? -7.196 4.475 0.557 1.00 94.00 96 ARG A C 1
ATOM 777 O O . ARG A 1 96 ? -7.395 3.911 1.626 1.00 94.00 96 ARG A O 1
ATOM 784 N N . ALA A 1 97 ? -6.858 3.825 -0.558 1.00 92.69 97 ALA A N 1
ATOM 785 C CA . ALA A 1 97 ? -6.710 2.370 -0.632 1.00 92.69 97 ALA A CA 1
ATOM 786 C C . ALA A 1 97 ? -5.619 1.819 0.312 1.00 92.69 97 ALA A C 1
ATOM 788 O O . ALA A 1 97 ? -5.968 1.012 1.171 1.00 92.69 97 ALA A O 1
ATOM 789 N N . PRO A 1 98 ? -4.352 2.280 0.259 1.00 93.19 98 PRO A N 1
ATOM 790 C CA . PRO A 1 98 ? -3.321 1.781 1.172 1.00 93.19 98 PRO A CA 1
ATOM 791 C C . PRO A 1 98 ? -3.647 2.083 2.641 1.00 93.19 98 PRO A C 1
ATOM 793 O O . PRO A 1 98 ? -3.466 1.226 3.496 1.00 93.19 98 PRO A O 1
ATOM 796 N N . MET A 1 99 ? -4.217 3.256 2.937 1.00 95.75 99 MET A N 1
ATOM 797 C CA . MET A 1 99 ? -4.646 3.593 4.300 1.00 95.75 99 MET A CA 1
ATOM 798 C C . MET A 1 99 ? -5.772 2.683 4.806 1.00 95.75 99 MET A C 1
ATOM 800 O O . MET A 1 99 ? -5.817 2.330 5.980 1.00 95.75 99 MET A O 1
ATOM 804 N N . PHE A 1 100 ? -6.711 2.319 3.932 1.00 96.50 100 PHE A N 1
ATOM 805 C CA . PHE A 1 100 ? -7.767 1.372 4.267 1.00 96.50 100 PHE A CA 1
ATOM 806 C C . PHE A 1 100 ? -7.183 -0.016 4.545 1.00 96.50 100 PHE A C 1
ATOM 808 O O . PHE A 1 100 ? -7.540 -0.620 5.551 1.00 96.50 100 PHE A O 1
ATOM 815 N N . GLU A 1 101 ? -6.268 -0.498 3.700 1.00 95.38 101 GLU A N 1
ATOM 816 C CA . GLU A 1 101 ? -5.600 -1.790 3.887 1.00 95.38 101 GLU A CA 1
ATOM 817 C C . GLU A 1 101 ? -4.862 -1.863 5.231 1.00 95.38 101 GLU A C 1
ATOM 819 O O . GLU A 1 101 ? -5.063 -2.824 5.972 1.00 95.38 101 GLU A O 1
ATOM 824 N N . GLU A 1 102 ? -4.092 -0.831 5.591 1.00 95.62 102 GLU A N 1
ATOM 825 C CA . GLU A 1 102 ? -3.415 -0.741 6.895 1.00 95.62 102 GLU A CA 1
ATOM 826 C C . GLU A 1 102 ? -4.412 -0.842 8.058 1.00 95.62 102 GLU A C 1
ATOM 828 O O . GLU A 1 102 ? -4.250 -1.681 8.943 1.00 95.62 102 GLU A O 1
ATOM 833 N N . LYS A 1 103 ? -5.515 -0.084 8.010 1.00 96.88 103 LYS A N 1
ATOM 834 C CA . LYS A 1 103 ? -6.549 -0.126 9.058 1.00 96.88 103 LYS A CA 1
ATOM 835 C C . LYS A 1 103 ? -7.240 -1.484 9.172 1.00 96.88 103 LYS A C 1
ATOM 837 O O . LYS A 1 103 ? -7.615 -1.891 10.270 1.00 96.88 103 LYS A O 1
ATOM 842 N N . VAL A 1 104 ? -7.446 -2.182 8.055 1.00 97.25 104 VAL A N 1
ATOM 843 C CA . VAL A 1 104 ? -8.010 -3.539 8.070 1.00 97.25 104 VAL A CA 1
ATOM 844 C C . VAL A 1 104 ? -7.037 -4.518 8.721 1.00 97.25 104 VAL A C 1
ATOM 846 O O . VAL A 1 104 ? -7.468 -5.371 9.498 1.00 97.25 104 VAL A O 1
ATOM 849 N N . VAL A 1 105 ? -5.739 -4.396 8.436 1.00 96.06 105 VAL A N 1
ATOM 850 C CA . VAL A 1 105 ? -4.705 -5.222 9.071 1.00 96.06 105 VAL A CA 1
ATOM 851 C C . VAL A 1 105 ? -4.637 -4.943 10.572 1.00 96.06 105 VAL A C 1
ATOM 853 O O . VAL A 1 105 ? -4.642 -5.896 11.349 1.00 96.06 105 VAL A O 1
ATOM 856 N N . ASP A 1 106 ? -4.667 -3.678 10.992 1.00 95.75 106 ASP A N 1
ATOM 857 C CA . ASP A 1 106 ? -4.698 -3.306 12.411 1.00 95.75 106 ASP A CA 1
ATOM 858 C C . ASP A 1 106 ? -5.919 -3.901 13.123 1.00 95.75 106 ASP A C 1
ATOM 860 O O . ASP A 1 106 ? -5.790 -4.538 14.168 1.00 95.75 106 ASP A O 1
ATOM 864 N N . HIS A 1 107 ? -7.103 -3.790 12.514 1.00 95.44 107 HIS A N 1
ATOM 865 C CA . HIS A 1 107 ? -8.319 -4.408 13.041 1.00 95.44 107 HIS A CA 1
ATOM 866 C C . HIS A 1 107 ? -8.199 -5.935 13.163 1.00 95.44 107 HIS A C 1
ATOM 868 O O . HIS A 1 107 ? -8.668 -6.531 14.133 1.00 95.44 107 HIS A O 1
ATOM 874 N N . LEU A 1 108 ? -7.563 -6.585 12.186 1.00 94.31 108 LEU A N 1
ATOM 875 C CA . LEU A 1 108 ? -7.337 -8.025 12.215 1.00 94.31 108 LEU A CA 1
ATOM 876 C C . LEU A 1 108 ? -6.386 -8.415 13.354 1.00 94.31 108 LEU A C 1
ATOM 878 O O . LEU A 1 108 ? -6.647 -9.397 14.049 1.00 94.31 108 LEU A O 1
ATOM 882 N N . LEU A 1 109 ? -5.319 -7.642 13.579 1.00 94.31 109 LEU A N 1
ATOM 883 C CA . LEU A 1 109 ? -4.352 -7.870 14.658 1.00 94.31 109 LEU A CA 1
ATOM 884 C C . LEU A 1 109 ? -4.998 -7.821 16.051 1.00 94.31 109 LEU A C 1
ATOM 886 O O . LEU A 1 109 ? -4.574 -8.560 16.936 1.00 94.31 109 LEU A O 1
ATOM 890 N N . GLU A 1 110 ? -6.052 -7.024 16.237 1.00 93.19 110 GLU A N 1
ATOM 891 C CA . GLU A 1 110 ? -6.826 -6.983 17.488 1.00 93.19 110 GLU A CA 1
ATOM 892 C C . GLU A 1 110 ? -7.662 -8.253 17.734 1.00 93.19 110 GLU A C 1
ATOM 894 O O . GLU A 1 110 ? -8.036 -8.541 18.873 1.00 93.19 110 GLU A O 1
ATOM 899 N N . GLN A 1 111 ? -7.972 -9.019 16.684 1.00 92.56 111 GLN A N 1
ATOM 900 C CA . GLN A 1 111 ? -8.863 -10.184 16.748 1.00 92.56 111 GLN A CA 1
ATOM 901 C C . GLN A 1 111 ? -8.136 -11.528 16.699 1.00 92.56 111 GLN A C 1
ATOM 903 O O . GLN A 1 111 ? -8.693 -12.546 17.120 1.00 92.56 111 GLN A O 1
ATOM 908 N N . ILE A 1 112 ? -6.918 -11.562 16.161 1.00 94.69 112 ILE A N 1
ATOM 909 C CA . ILE A 1 112 ? -6.155 -12.800 16.013 1.00 94.69 112 ILE A CA 1
ATOM 910 C C . ILE A 1 112 ? -5.254 -13.061 17.220 1.00 94.69 112 ILE A C 1
ATOM 912 O O . ILE A 1 112 ? -4.819 -12.162 17.934 1.00 94.69 112 ILE A O 1
ATOM 916 N N . SER A 1 113 ? -4.923 -14.334 17.432 1.00 94.56 113 SER A N 1
ATOM 917 C CA . SER A 1 113 ? -3.879 -14.703 18.384 1.00 94.56 113 SER A CA 1
ATOM 918 C C . SER A 1 113 ? -2.509 -14.476 17.748 1.00 94.56 113 SER A C 1
ATOM 920 O O . SER A 1 113 ? -2.153 -15.141 16.776 1.00 94.56 113 SER A O 1
ATOM 922 N N . VAL A 1 114 ? -1.736 -13.554 18.319 1.00 93.94 114 VAL A N 1
ATOM 923 C CA . VAL A 1 114 ? -0.339 -13.315 17.942 1.00 93.94 114 VAL A CA 1
ATOM 924 C C . VAL A 1 114 ? 0.565 -14.200 18.799 1.00 93.94 114 VAL A C 1
ATOM 926 O O . VAL A 1 114 ? 0.407 -14.265 20.018 1.00 93.94 114 VAL A O 1
ATOM 929 N N . THR A 1 115 ? 1.490 -14.918 18.161 1.00 94.44 115 THR A N 1
ATOM 930 C CA . THR A 1 115 ? 2.491 -15.751 18.841 1.00 94.44 115 THR A CA 1
ATOM 931 C C . THR A 1 115 ? 3.879 -15.210 18.541 1.00 94.44 115 THR A C 1
ATOM 933 O O . THR A 1 115 ? 4.304 -15.220 17.388 1.00 94.44 115 THR A O 1
ATOM 936 N N . ASP A 1 116 ? 4.600 -14.786 19.576 1.00 94.00 116 ASP A N 1
ATOM 937 C CA . ASP A 1 116 ? 5.981 -14.333 19.437 1.00 94.00 116 ASP A CA 1
ATOM 938 C C . ASP A 1 116 ? 6.933 -15.523 19.276 1.00 94.00 116 ASP A C 1
ATOM 940 O O . ASP A 1 116 ? 7.017 -16.403 20.138 1.00 94.00 116 ASP A O 1
ATOM 944 N N . VAL A 1 117 ? 7.688 -15.534 18.177 1.00 94.00 117 VAL A N 1
ATOM 945 C CA . VAL A 1 117 ? 8.713 -16.547 17.900 1.00 94.00 117 VAL A CA 1
ATOM 946 C C . VAL A 1 117 ? 10.083 -15.883 17.910 1.00 94.00 117 VAL A C 1
ATOM 948 O O . VAL A 1 117 ? 10.346 -14.941 17.166 1.00 94.00 117 VAL A O 1
ATOM 951 N N . LYS A 1 118 ? 10.980 -16.381 18.765 1.00 94.00 118 LYS A N 1
ATOM 952 C CA . LYS A 1 118 ? 12.361 -15.900 18.827 1.00 94.00 118 LYS A CA 1
ATOM 953 C C . LYS A 1 118 ? 13.197 -16.586 17.748 1.00 94.00 118 LYS A C 1
ATOM 955 O O . LYS A 1 118 ? 13.459 -17.780 17.863 1.00 94.00 118 LYS A O 1
ATOM 960 N N . VAL A 1 119 ? 13.643 -15.809 16.769 1.00 93.31 119 VAL A N 1
ATOM 961 C CA . VAL A 1 119 ? 14.502 -16.246 15.656 1.00 93.31 119 VAL A CA 1
ATOM 962 C C . VAL A 1 119 ? 15.904 -15.643 15.770 1.00 93.31 119 VAL A C 1
ATOM 964 O O . VAL A 1 119 ? 16.107 -14.660 16.496 1.00 93.31 119 VAL A O 1
ATOM 967 N N . SER A 1 120 ? 16.894 -16.238 15.098 1.00 94.88 120 SER A N 1
ATOM 968 C CA . SER A 1 120 ? 18.222 -15.617 14.966 1.00 94.88 120 SER A CA 1
ATOM 969 C C . SER A 1 120 ? 18.215 -14.516 13.897 1.00 94.88 120 SER A C 1
ATOM 971 O O . SER A 1 120 ? 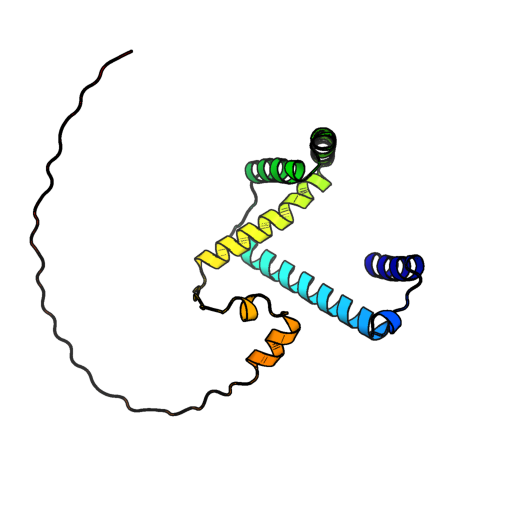17.267 -14.388 13.124 1.00 94.88 120 SER A O 1
ATOM 973 N N . LYS A 1 121 ? 19.277 -13.699 13.839 1.00 92.31 121 LYS A N 1
ATOM 974 C CA . LYS A 1 121 ? 19.412 -12.674 12.791 1.00 92.31 121 LYS A CA 1
ATOM 975 C C . LYS A 1 121 ? 19.491 -13.317 11.407 1.00 92.31 121 LYS A C 1
ATOM 977 O O . LYS A 1 121 ? 18.923 -12.793 10.461 1.00 92.31 121 LYS A O 1
ATOM 982 N N . GLU A 1 122 ? 20.220 -14.418 11.300 1.00 90.81 122 GLU A N 1
ATOM 983 C CA . GLU A 1 122 ? 20.416 -15.150 10.053 1.00 90.81 122 GLU A CA 1
ATOM 984 C C . GLU A 1 122 ? 19.092 -15.730 9.550 1.00 90.81 122 GLU A C 1
ATOM 986 O O . GLU A 1 122 ? 18.790 -15.597 8.374 1.00 90.81 122 GLU A O 1
ATOM 991 N N . GLU A 1 123 ? 18.278 -16.294 10.446 1.00 89.31 123 GLU A N 1
ATOM 992 C CA . GLU A 1 123 ? 16.952 -16.826 10.111 1.00 89.31 123 GLU A CA 1
ATOM 993 C C . GLU A 1 123 ? 15.975 -15.725 9.677 1.00 89.31 123 GLU A C 1
ATOM 995 O O . GLU A 1 123 ? 15.231 -15.912 8.724 1.00 89.31 123 GLU A O 1
ATOM 1000 N N . LEU A 1 124 ? 16.004 -14.558 10.331 1.00 89.00 124 LEU A N 1
ATOM 1001 C CA . LEU A 1 124 ? 15.145 -13.423 9.973 1.00 89.00 124 LEU A CA 1
ATOM 1002 C C . LEU A 1 124 ? 15.464 -12.831 8.590 1.00 89.00 124 LEU A C 1
ATOM 1004 O O . LEU A 1 124 ? 14.594 -12.232 7.970 1.00 89.00 124 LEU A O 1
ATOM 1008 N N . MET A 1 125 ? 16.718 -12.939 8.148 1.00 89.31 125 MET A N 1
ATOM 1009 C CA . MET A 1 125 ? 17.199 -12.364 6.887 1.00 89.31 125 MET A CA 1
ATOM 1010 C C . MET A 1 125 ? 17.257 -13.398 5.752 1.00 89.31 125 MET A C 1
ATOM 1012 O O . MET A 1 125 ? 17.771 -13.069 4.687 1.00 89.31 125 MET A O 1
ATOM 1016 N N . ALA A 1 126 ? 16.808 -14.635 5.988 1.00 90.25 126 ALA A N 1
ATOM 1017 C CA . ALA A 1 126 ? 16.712 -15.654 4.948 1.00 90.25 126 ALA A CA 1
ATOM 1018 C C . ALA A 1 126 ? 15.565 -15.315 3.981 1.00 90.25 126 ALA A C 1
ATOM 1020 O O . ALA A 1 126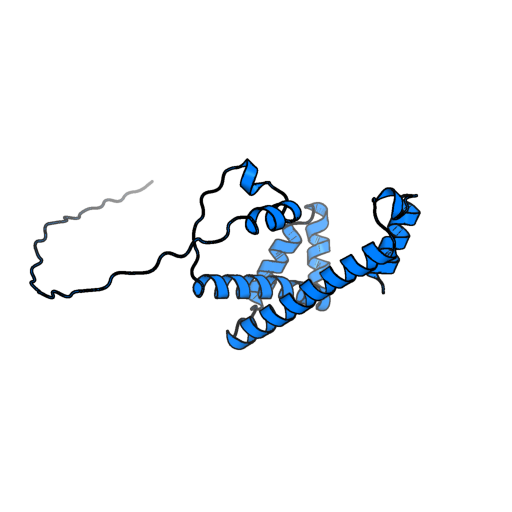 ? 14.522 -14.826 4.417 1.00 90.25 126 ALA A O 1
ATOM 1021 N N . ASP A 1 127 ? 15.749 -15.573 2.684 1.00 78.19 127 ASP A N 1
ATOM 1022 C CA . ASP A 1 127 ? 14.736 -15.253 1.677 1.00 78.19 127 ASP A CA 1
ATOM 1023 C C . ASP A 1 127 ? 13.497 -16.152 1.824 1.00 78.19 127 ASP A C 1
ATOM 1025 O O . ASP A 1 127 ? 13.587 -17.357 2.081 1.00 78.19 127 ASP A O 1
ATOM 1029 N N . ASP A 1 128 ? 12.313 -15.571 1.618 1.00 65.88 128 ASP A N 1
ATOM 1030 C CA . ASP A 1 128 ? 11.028 -16.269 1.767 1.00 65.88 128 ASP A CA 1
ATOM 1031 C C . ASP A 1 128 ? 10.893 -17.485 0.823 1.00 65.88 128 ASP A C 1
ATOM 1033 O O . ASP A 1 128 ? 10.204 -18.457 1.149 1.00 65.88 128 ASP A O 1
ATOM 1037 N N . GLU A 1 129 ? 11.580 -17.474 -0.327 1.00 59.00 129 GLU A N 1
ATOM 1038 C CA . GLU A 1 129 ? 11.636 -18.618 -1.251 1.00 59.00 129 GLU A CA 1
ATOM 1039 C C . GLU A 1 129 ? 12.426 -19.801 -0.671 1.00 59.00 129 GLU A C 1
ATOM 1041 O O . GLU A 1 129 ? 12.052 -20.962 -0.868 1.00 59.00 129 GLU A O 1
ATOM 1046 N N . GLU A 1 130 ? 13.463 -19.530 0.124 1.00 50.28 130 GLU A N 1
ATOM 1047 C CA . GLU A 1 130 ? 14.205 -20.556 0.857 1.00 50.28 130 GLU A CA 1
ATOM 1048 C C . GLU A 1 130 ? 13.404 -21.045 2.082 1.00 50.28 130 GLU A C 1
ATOM 1050 O O . GLU A 1 130 ? 13.395 -22.243 2.396 1.00 50.28 130 GLU A O 1
ATOM 1055 N N . ALA A 1 131 ? 12.644 -20.157 2.734 1.00 48.66 131 ALA A N 1
ATOM 1056 C CA . ALA A 1 131 ? 11.864 -20.452 3.940 1.00 48.66 131 ALA A CA 1
ATOM 1057 C C . ALA A 1 131 ? 10.682 -21.429 3.719 1.00 48.66 131 ALA A C 1
ATOM 1059 O O . ALA A 1 131 ? 10.374 -22.250 4.599 1.00 48.66 131 ALA A O 1
ATOM 1060 N N . GLU A 1 132 ? 10.044 -21.430 2.538 1.00 47.88 132 GLU A N 1
ATOM 1061 C CA . GLU A 1 132 ? 9.001 -22.420 2.202 1.00 47.88 132 GLU A CA 1
ATOM 1062 C C . GLU A 1 132 ? 9.541 -23.861 2.108 1.00 47.88 132 GLU A C 1
ATOM 1064 O O . GLU A 1 132 ? 8.797 -24.831 2.315 1.00 47.88 132 GLU A O 1
ATOM 1069 N N . THR A 1 133 ? 10.834 -24.033 1.817 1.00 40.06 133 THR A N 1
ATOM 1070 C CA . THR A 1 133 ? 11.461 -25.362 1.732 1.00 40.06 133 THR A CA 1
ATOM 1071 C C . THR A 1 133 ? 11.868 -25.903 3.106 1.00 40.06 133 THR A C 1
ATOM 1073 O O . THR A 1 133 ? 11.730 -27.103 3.363 1.00 40.06 133 THR A O 1
ATOM 1076 N N . ALA A 1 134 ? 12.262 -25.027 4.035 1.00 42.75 134 ALA A N 1
ATOM 1077 C CA . ALA A 1 134 ? 12.677 -25.401 5.387 1.00 42.75 134 ALA A CA 1
ATOM 1078 C C . ALA A 1 134 ? 11.502 -25.833 6.291 1.00 42.75 134 ALA A C 1
ATOM 1080 O O . ALA A 1 134 ? 11.645 -26.721 7.138 1.00 42.75 134 ALA A O 1
ATOM 1081 N N . THR A 1 135 ? 10.308 -25.269 6.092 1.00 41.22 135 THR A N 1
ATOM 1082 C CA . THR A 1 135 ? 9.122 -25.546 6.928 1.00 41.22 135 THR A CA 1
ATOM 1083 C C . THR A 1 135 ? 8.407 -26.867 6.600 1.00 41.22 135 THR A C 1
ATOM 1085 O O . THR A 1 135 ? 7.685 -27.401 7.444 1.00 41.22 135 THR A O 1
ATOM 1088 N N . LYS A 1 136 ? 8.656 -27.481 5.433 1.00 40.53 136 LYS A N 1
ATOM 1089 C CA . LYS A 1 136 ? 8.068 -28.783 5.040 1.00 40.53 136 LYS A CA 1
ATOM 1090 C C . LYS A 1 136 ? 8.799 -30.015 5.606 1.00 40.53 136 LYS A C 1
ATOM 1092 O O . LYS A 1 136 ? 8.312 -31.134 5.447 1.00 40.53 136 LYS A O 1
ATOM 1097 N N . ALA A 1 137 ? 9.924 -29.845 6.308 1.00 37.16 137 ALA A N 1
ATOM 1098 C CA . ALA A 1 137 ? 10.806 -30.946 6.718 1.0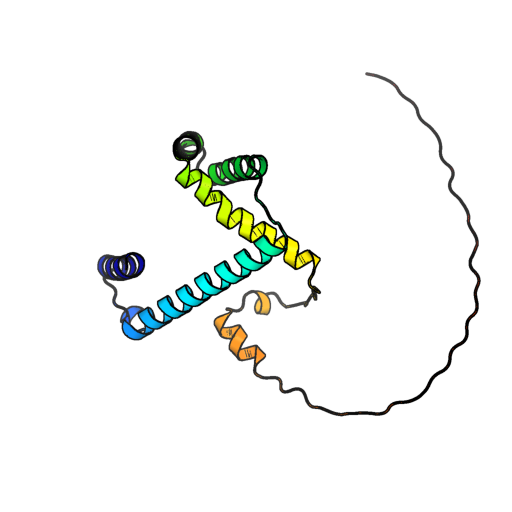0 37.16 137 ALA A CA 1
ATOM 1099 C C . ALA A 1 137 ? 10.592 -31.506 8.145 1.00 37.16 137 ALA A C 1
ATOM 1101 O O . ALA A 1 137 ? 11.433 -32.267 8.629 1.00 37.16 137 ALA A O 1
ATOM 1102 N N . LYS A 1 138 ? 9.489 -31.197 8.847 1.00 31.94 138 LYS A N 1
ATOM 1103 C CA . LYS A 1 138 ? 9.234 -31.767 10.190 1.00 31.94 138 LYS A CA 1
ATOM 1104 C C . LYS A 1 138 ? 7.859 -32.445 10.305 1.00 31.94 138 LYS A C 1
ATOM 1106 O O . LYS A 1 138 ? 6.888 -31.803 10.701 1.00 31.94 138 LYS A O 1
ATOM 1111 N N . PRO A 1 139 ? 7.741 -33.756 10.012 1.00 37.50 139 PRO A N 1
ATOM 1112 C CA . PRO A 1 139 ? 6.513 -34.492 10.281 1.00 37.50 139 PRO A CA 1
ATOM 1113 C C . PRO A 1 139 ? 6.348 -34.707 11.793 1.00 37.50 139 PRO A C 1
ATOM 1115 O O . PRO A 1 139 ? 7.210 -35.272 12.471 1.00 37.50 139 PRO A O 1
ATOM 1118 N N . ALA A 1 140 ? 5.209 -34.258 12.319 1.00 39.81 140 ALA A N 1
ATOM 1119 C CA . ALA A 1 140 ? 4.784 -34.476 13.694 1.00 39.81 140 ALA A CA 1
ATOM 1120 C C . ALA A 1 140 ? 4.581 -35.977 13.974 1.00 39.81 140 ALA A C 1
ATOM 1122 O O . ALA A 1 140 ? 3.686 -36.623 13.423 1.00 39.81 140 ALA A O 1
ATOM 1123 N N . LYS A 1 141 ? 5.398 -36.541 14.871 1.00 36.28 141 LYS A N 1
ATOM 1124 C CA . LYS A 1 141 ? 5.221 -37.904 15.380 1.00 36.28 141 LYS A CA 1
ATOM 1125 C C . LYS A 1 141 ? 4.155 -37.900 16.478 1.00 36.28 141 LYS A C 1
ATOM 1127 O O . LYS A 1 141 ? 4.362 -37.412 17.583 1.00 36.28 141 LYS A O 1
ATOM 1132 N N . LYS A 1 142 ? 3.006 -38.467 16.128 1.00 36.03 142 LYS A N 1
ATOM 1133 C CA . LYS A 1 142 ? 1.861 -38.789 16.984 1.00 36.03 142 LYS A CA 1
ATOM 1134 C C . LYS A 1 142 ? 2.273 -39.799 18.069 1.00 36.03 142 LYS A C 1
ATOM 1136 O O . LYS A 1 142 ? 2.767 -40.874 17.740 1.00 36.03 142 LYS A O 1
ATOM 1141 N N . ALA A 1 143 ? 1.993 -39.499 19.335 1.00 36.12 143 ALA A N 1
ATOM 1142 C CA . ALA A 1 143 ? 1.800 -40.501 20.384 1.00 36.12 143 ALA A CA 1
ATOM 1143 C C . ALA A 1 143 ? 0.674 -40.025 21.314 1.00 36.12 143 ALA A C 1
ATOM 1145 O O . ALA A 1 143 ? 0.818 -39.061 22.059 1.00 36.12 143 ALA A O 1
ATOM 1146 N N . ALA A 1 144 ? -0.473 -40.692 21.197 1.00 37.22 144 ALA A N 1
ATOM 1147 C CA . ALA A 1 144 ? -1.648 -40.533 22.041 1.00 37.22 144 ALA A CA 1
ATOM 1148 C C . ALA A 1 144 ? -1.410 -41.245 23.391 1.00 37.22 144 ALA A C 1
ATOM 1150 O O . ALA A 1 144 ? -0.876 -42.348 23.419 1.00 37.22 144 ALA A O 1
ATOM 1151 N N . ALA A 1 145 ? -1.706 -40.585 24.512 1.00 37.19 145 ALA A N 1
ATOM 1152 C CA . ALA A 1 145 ? -2.880 -40.810 25.369 1.00 37.19 145 ALA A CA 1
ATOM 1153 C C . ALA A 1 145 ? -2.566 -41.477 26.722 1.00 37.19 145 ALA A C 1
ATOM 1155 O O . ALA A 1 145 ? -2.219 -42.653 26.789 1.00 37.19 145 ALA A O 1
ATOM 1156 N N . LYS A 1 146 ? -2.872 -40.759 27.811 1.00 31.25 146 LYS A N 1
ATOM 1157 C CA . LYS A 1 146 ? -3.688 -41.301 28.908 1.00 31.25 146 LYS A CA 1
ATOM 1158 C C . LYS A 1 146 ? -4.383 -40.170 29.679 1.00 31.25 146 LYS A C 1
ATOM 1160 O O . LYS A 1 146 ? -3.752 -39.197 30.068 1.00 31.25 146 LYS A O 1
ATOM 1165 N N . LYS A 1 147 ? -5.704 -40.322 29.810 1.00 33.69 147 LYS A N 1
ATOM 1166 C CA . LYS A 1 147 ? -6.665 -39.505 30.569 1.00 33.69 147 LYS A CA 1
ATOM 1167 C C . LYS A 1 147 ? -6.731 -39.935 32.047 1.00 33.69 147 LYS A C 1
ATOM 1169 O O . LYS A 1 147 ? -6.332 -41.060 32.348 1.00 33.69 147 LYS A O 1
ATOM 1174 N N . ALA A 1 148 ? -7.426 -39.083 32.817 1.00 34.97 148 ALA A N 1
ATOM 1175 C CA . ALA A 1 148 ? -8.061 -39.249 34.140 1.00 34.97 148 ALA A CA 1
ATOM 1176 C C . ALA A 1 148 ? -7.165 -38.847 35.333 1.00 34.97 148 ALA A C 1
ATOM 1178 O O . ALA A 1 148 ? -6.000 -39.219 35.360 1.00 34.97 148 ALA A O 1
ATOM 1179 N N . ASP A 1 149 ? -7.608 -38.083 36.337 1.00 30.70 149 ASP A N 1
ATOM 1180 C CA . ASP A 1 149 ? -8.973 -37.770 36.786 1.00 30.70 14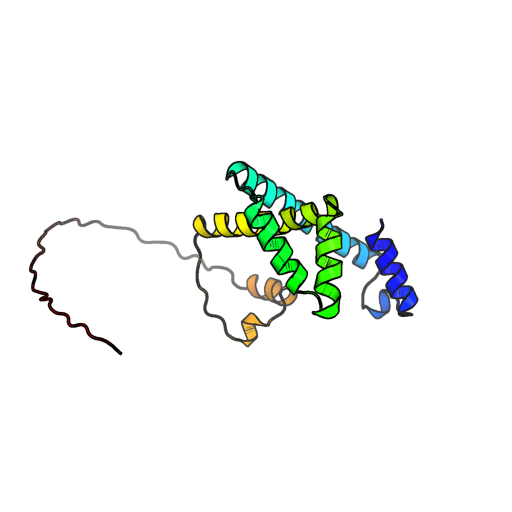9 ASP A CA 1
ATOM 1181 C C . ASP A 1 149 ? -8.988 -36.518 37.698 1.00 30.70 149 ASP A C 1
ATOM 1183 O O . ASP A 1 149 ? -7.942 -36.040 38.140 1.00 30.70 149 ASP A O 1
ATOM 1187 N N . ASP A 1 150 ? -10.195 -36.024 37.961 1.00 32.72 150 ASP A N 1
ATOM 1188 C CA 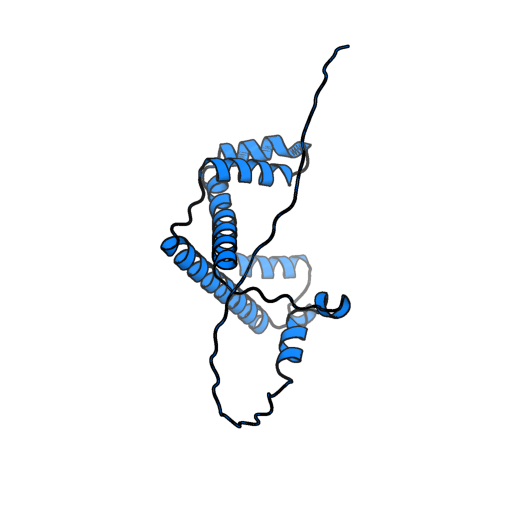. ASP A 1 150 ? -10.599 -34.855 38.743 1.00 32.72 150 ASP A CA 1
ATOM 1189 C C . ASP A 1 150 ? -10.072 -34.777 40.192 1.00 32.72 150 ASP A C 1
ATOM 1191 O O . ASP A 1 150 ? -10.042 -35.770 40.923 1.00 32.72 150 ASP A O 1
ATOM 1195 N N . LYS A 1 151 ? -9.849 -33.542 40.682 1.00 31.73 151 LYS A N 1
ATOM 1196 C CA . LYS A 1 151 ? -10.330 -33.139 42.019 1.00 31.73 151 LYS A CA 1
ATOM 1197 C C . LYS A 1 151 ? -10.412 -31.618 42.208 1.00 31.73 151 LYS A C 1
ATOM 1199 O O . LYS A 1 151 ? -9.412 -30.908 42.207 1.00 31.73 151 LYS A O 1
ATOM 1204 N N . LYS A 1 152 ? -11.646 -31.171 42.435 1.00 29.42 152 LYS A N 1
ATOM 1205 C CA . LYS A 1 152 ? -12.094 -29.857 42.914 1.00 29.42 152 LYS A CA 1
ATOM 1206 C C . LYS A 1 152 ? -11.937 -29.730 44.443 1.00 29.42 152 LYS A C 1
ATOM 1208 O O . LYS A 1 152 ? -12.320 -30.663 45.145 1.00 29.42 152 LYS A O 1
ATOM 1213 N N . ALA A 1 153 ? -11.463 -28.573 44.921 1.00 30.53 153 ALA A N 1
ATOM 1214 C CA . ALA A 1 153 ? -11.791 -27.876 46.189 1.00 30.53 153 ALA A CA 1
ATOM 1215 C C . ALA A 1 153 ? -10.956 -26.568 46.204 1.00 30.53 153 ALA A C 1
ATOM 1217 O O . ALA A 1 153 ? -9.736 -26.658 46.122 1.00 30.53 153 ALA A O 1
ATOM 1218 N N . ASP A 1 154 ? -11.492 -25.362 45.974 1.00 29.00 154 ASP A N 1
ATOM 1219 C CA . ASP A 1 154 ? -12.281 -24.491 46.879 1.00 29.00 154 ASP A CA 1
ATOM 1220 C C . ASP A 1 154 ? -11.634 -24.269 48.262 1.00 29.00 154 ASP A C 1
ATOM 1222 O O . ASP A 1 154 ? -11.659 -25.185 49.079 1.00 29.00 154 ASP A O 1
ATOM 1226 N N . ASP A 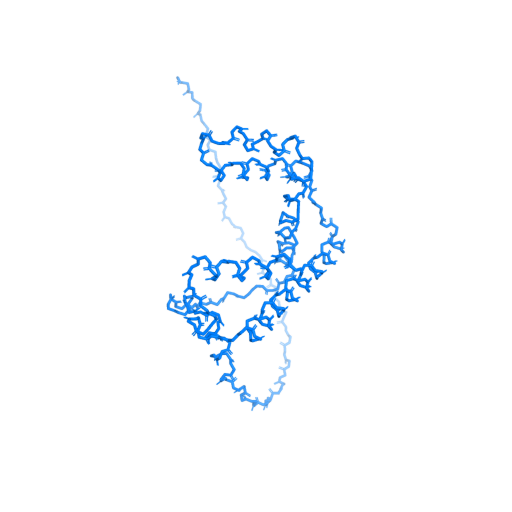1 155 ? -11.011 -23.094 48.456 1.00 30.39 155 ASP A N 1
ATOM 1227 C CA . ASP A 1 155 ? -11.165 -22.129 49.581 1.00 30.39 155 ASP A CA 1
ATOM 1228 C C . ASP A 1 155 ? -10.100 -21.013 49.387 1.00 30.39 155 ASP A C 1
ATOM 1230 O O . ASP A 1 155 ? -8.912 -21.301 49.259 1.00 30.39 155 ASP A O 1
ATOM 1234 N N . ALA A 1 156 ? -10.464 -19.786 49.002 1.00 31.91 156 ALA A N 1
ATOM 1235 C CA . ALA A 1 156 ? -10.845 -18.652 49.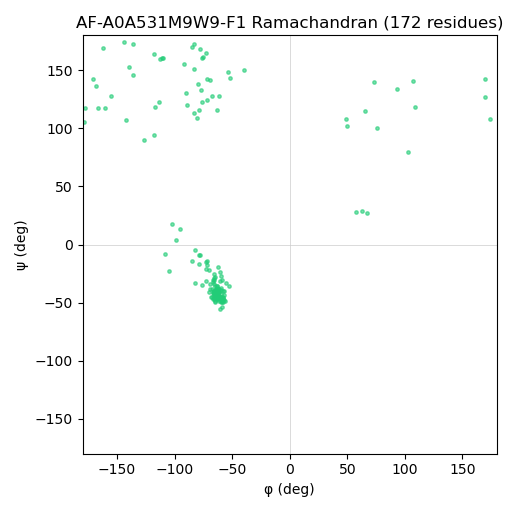856 1.00 31.91 156 ALA A CA 1
ATOM 1236 C C . ALA A 1 156 ? -9.678 -17.969 50.617 1.00 31.91 156 ALA A C 1
ATOM 1238 O O . ALA A 1 156 ? -8.796 -18.614 51.167 1.00 31.91 156 ALA A O 1
ATOM 1239 N N . GLU A 1 157 ? -9.766 -16.630 50.668 1.00 31.00 157 GLU A N 1
ATOM 1240 C CA . GLU A 1 157 ? -9.100 -15.695 51.601 1.00 31.00 157 GLU A CA 1
ATOM 1241 C C . GLU A 1 157 ? -7.863 -14.887 51.113 1.00 31.00 157 GLU A C 1
ATOM 1243 O O . GLU A 1 157 ? -6.712 -15.121 51.469 1.00 31.00 157 GLU A O 1
ATOM 1248 N N . GLU A 1 158 ? -8.134 -13.803 50.371 1.00 35.00 158 GLU A N 1
ATOM 1249 C CA . GLU A 1 158 ? -7.557 -12.469 50.664 1.00 35.00 158 GLU A CA 1
ATOM 1250 C C . GLU A 1 158 ? -8.246 -11.894 51.933 1.00 35.00 158 GLU A C 1
ATOM 1252 O O . GLU A 1 158 ? -9.351 -12.359 52.218 1.00 35.00 158 GLU A O 1
ATOM 1257 N N . PRO A 1 159 ? -7.761 -10.841 52.653 1.00 44.16 159 PRO A N 1
ATOM 1258 C CA . PRO A 1 159 ? -6.779 -9.815 52.246 1.00 44.16 159 PRO A CA 1
ATOM 1259 C C . PRO A 1 159 ? -5.810 -9.340 53.369 1.00 44.16 159 PRO A C 1
ATOM 1261 O O . PRO A 1 159 ? -6.031 -9.583 54.554 1.00 44.16 159 PRO A O 1
ATOM 1264 N N . LYS A 1 160 ? -4.813 -8.489 53.048 1.00 34.19 160 LYS A N 1
ATOM 1265 C CA . LYS A 1 160 ? -4.517 -7.288 53.876 1.00 34.19 160 LYS A CA 1
ATOM 1266 C C . LYS A 1 160 ? -3.593 -6.250 53.220 1.00 34.19 160 LYS A C 1
ATOM 1268 O O . LYS A 1 160 ? -2.407 -6.451 53.000 1.00 34.19 160 LYS A O 1
ATOM 1273 N N . LYS A 1 161 ? -4.205 -5.073 53.053 1.00 35.12 161 LYS A N 1
ATOM 1274 C CA . LYS A 1 161 ? -3.678 -3.707 52.902 1.00 35.12 161 LYS A CA 1
ATOM 1275 C C . LYS A 1 161 ? -2.470 -3.363 53.789 1.00 35.12 161 LYS A C 1
ATOM 1277 O O . LYS A 1 161 ? -2.468 -3.716 54.966 1.00 35.12 161 LYS A O 1
ATOM 1282 N N . LYS A 1 162 ? -1.617 -2.462 53.275 1.00 34.41 162 LYS A N 1
ATOM 1283 C CA . LYS A 1 162 ? -1.126 -1.178 53.860 1.00 34.41 162 LYS A CA 1
ATOM 1284 C C . LYS A 1 162 ? 0.037 -0.679 52.976 1.00 34.41 162 LYS A C 1
ATOM 1286 O O . LYS A 1 162 ? 0.838 -1.492 52.5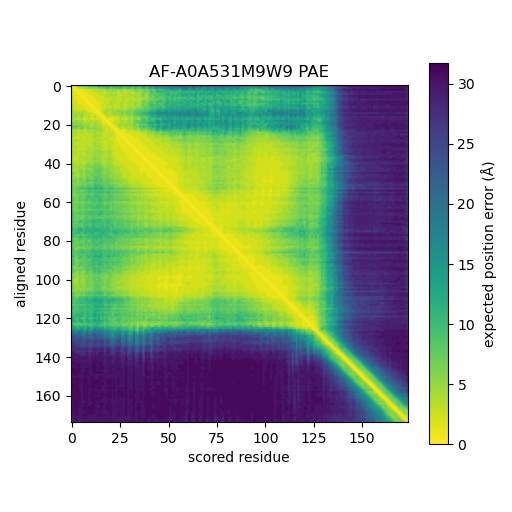58 1.00 34.41 162 LYS A O 1
ATOM 1291 N N . ALA A 1 163 ? 0.271 0.591 52.669 1.00 36.62 163 ALA A N 1
ATOM 1292 C CA . ALA A 1 163 ? -0.423 1.858 52.845 1.00 36.62 163 ALA A CA 1
ATOM 1293 C C . ALA A 1 163 ? 0.366 2.898 52.014 1.00 36.62 163 ALA A C 1
ATOM 1295 O O . ALA A 1 163 ? 1.593 2.860 52.000 1.00 36.62 163 ALA A O 1
ATOM 1296 N N . ALA A 1 164 ? -0.319 3.845 51.369 1.00 40.72 164 ALA A N 1
ATOM 1297 C CA . ALA A 1 164 ? 0.277 5.136 51.012 1.00 40.72 164 ALA A CA 1
ATOM 1298 C C . ALA A 1 164 ? 0.390 6.018 52.274 1.00 40.72 164 ALA A C 1
ATOM 1300 O O . ALA A 1 164 ? -0.377 5.819 53.223 1.00 40.72 164 ALA A O 1
ATOM 1301 N N . PRO A 1 165 ? 1.235 7.062 52.263 1.00 47.25 165 PRO A N 1
ATOM 1302 C CA . PRO A 1 165 ? 0.631 8.393 52.283 1.00 47.25 165 PRO A CA 1
ATOM 1303 C C . PRO A 1 165 ? 1.300 9.439 51.372 1.00 47.25 165 PRO A C 1
ATOM 1305 O O . PRO A 1 165 ? 2.484 9.403 51.060 1.00 47.25 165 PRO A O 1
ATOM 1308 N N . LYS A 1 166 ? 0.445 10.388 50.975 1.00 40.53 166 LYS A N 1
ATOM 1309 C CA . LYS A 1 166 ? 0.656 11.600 50.167 1.00 40.53 166 LYS A CA 1
ATOM 1310 C C . LYS A 1 166 ? 1.177 12.798 50.990 1.00 40.53 166 LYS A C 1
ATOM 1312 O O . LYS A 1 166 ? 0.972 12.819 52.201 1.00 40.53 166 LYS A O 1
ATOM 1317 N N . LYS A 1 167 ? 1.528 13.864 50.234 1.00 39.03 167 LYS A N 1
ATOM 1318 C CA . LYS A 1 167 ? 1.523 15.340 50.499 1.00 39.03 167 LYS A CA 1
ATOM 1319 C C . LYS A 1 167 ? 2.924 15.941 50.695 1.00 39.03 167 LYS A C 1
ATOM 1321 O O . LYS A 1 167 ? 3.725 15.326 51.372 1.00 39.03 167 LYS A O 1
ATOM 1326 N N . LYS A 1 168 ? 3.287 17.140 50.210 1.00 37.94 168 LYS A N 1
ATOM 1327 C CA . LYS A 1 168 ? 2.644 18.319 49.554 1.00 37.94 168 LYS A CA 1
ATOM 1328 C C . LYS A 1 168 ? 3.825 19.187 49.019 1.00 37.94 168 LYS A C 1
ATOM 1330 O O . LYS A 1 168 ? 4.856 19.195 49.672 1.00 37.94 168 LYS A O 1
ATOM 1335 N N . ALA A 1 169 ? 3.815 19.737 47.800 1.00 41.34 169 ALA A N 1
ATOM 1336 C CA . ALA A 1 169 ? 3.356 21.084 47.388 1.00 41.34 169 ALA A CA 1
ATOM 1337 C C . ALA A 1 169 ? 4.141 22.309 47.936 1.00 41.34 169 ALA A C 1
ATOM 1339 O O . ALA A 1 169 ? 4.030 22.591 49.124 1.00 41.34 169 ALA A O 1
ATOM 1340 N N . ALA A 1 170 ? 4.797 23.060 47.031 1.00 41.12 170 ALA A N 1
ATOM 1341 C CA . ALA A 1 170 ? 4.994 24.534 46.953 1.00 41.12 170 ALA A CA 1
ATOM 1342 C C . ALA A 1 170 ? 5.799 24.810 45.646 1.00 41.12 170 ALA A C 1
ATOM 1344 O O . ALA A 1 170 ? 6.782 24.111 45.428 1.00 41.12 170 ALA A O 1
ATOM 1345 N N . LYS A 1 171 ? 5.340 25.529 44.603 1.00 40.97 171 LYS A N 1
ATOM 1346 C CA . LYS A 1 171 ? 5.118 26.988 44.423 1.00 40.97 171 LYS A CA 1
ATOM 1347 C C . LYS A 1 171 ? 6.308 27.862 44.851 1.00 40.97 171 LYS A C 1
ATOM 1349 O O . LYS A 1 171 ? 6.574 27.931 46.040 1.00 40.97 171 LYS A O 1
ATOM 1354 N N . ASP A 1 172 ? 7.034 28.449 43.895 1.00 40.66 172 ASP A N 1
ATOM 1355 C CA . ASP A 1 172 ? 7.025 29.866 43.448 1.00 40.66 172 ASP A CA 1
ATOM 1356 C C . ASP A 1 172 ? 8.242 30.073 42.499 1.00 40.66 172 ASP A C 1
ATOM 1358 O O . ASP A 1 172 ? 9.278 29.450 42.695 1.00 40.66 172 ASP A O 1
ATOM 1362 N N . ALA A 1 173 ? 8.036 30.594 41.284 1.00 44.06 173 ALA A N 1
ATOM 1363 C CA . ALA A 1 173 ? 8.277 31.984 40.861 1.00 44.06 173 ALA A CA 1
ATOM 1364 C C . ALA A 1 173 ? 9.767 32.334 40.640 1.00 44.06 173 ALA A C 1
ATOM 1366 O O . ALA A 1 173 ? 10.474 32.612 41.600 1.00 44.06 173 ALA A O 1
ATOM 1367 N N . GLU A 1 174 ? 10.201 32.337 39.374 1.00 37.66 174 GLU A N 1
ATOM 1368 C CA . GLU A 1 174 ? 10.820 33.468 38.645 1.00 37.66 174 GLU A CA 1
ATOM 1369 C C . GLU A 1 174 ? 10.818 33.150 37.139 1.00 37.66 174 GLU A C 1
ATOM 1371 O O . GLU A 1 174 ? 11.011 31.959 36.793 1.00 37.66 174 GLU A O 1
#

Sequence (174 aa):
NNIWTQVNRDLEAAGRTFADEETTEEEARAEYMRLAERRVRLGLVLAEIGEKAGVTVSDEELQRGLFEQVRRFPANQQQEAFEFYRSNPEALNALRAPMFEEKVVDHLLEQISVTDVKVSKEELMADDEEAETATKAKPAKKAAAKKADDKKADDAEEPKKKAAPKKKAAKDAE

Secondary structure (DSSP, 8-state):
-HHHHHHHHHHHHHT--GGGGT--HHHHHHHHHHHHHHHHHHHHHHHHHHHHHT----HHHHHHHHHHHHHTS-GGGHHHHHHHHHH-HHHHHHTHHHHHHHHHHHHHHHHSPP------HHHHTS-HHHHHHHGGG-------------------------------------

Mean predicted aligned error: 15.02 Å

Radius of gyration: 28.56 Å; Cα contacts (8 Å, |Δi|>4): 52; chains: 1; bounding box: 38×75×78 Å

Solvent-accessible surface area (backbone atoms only — not comparable to full-atom values): 11313 Å² total; per-residue (Å²): 114,68,67,64,54,47,53,55,49,51,30,56,75,69,73,49,54,48,66,81,69,79,44,44,69,68,56,50,52,52,50,54,49,53,52,49,50,51,52,52,54,50,52,54,52,49,49,56,51,20,59,76,69,65,63,75,77,49,73,70,55,51,55,50,51,48,55,56,57,29,66,74,42,61,80,93,45,27,68,59,50,47,52,48,38,71,76,29,66,66,64,45,53,61,56,49,56,62,55,41,53,51,52,37,51,54,57,46,60,77,72,52,90,83,79,91,78,92,72,54,74,67,66,71,69,52,56,70,80,58,51,64,61,64,70,72,74,70,84,83,81,86,79,87,88,86,87,89,81,88,84,90,79,91,81,90,82,83,88,86,91,86,79,87,87,86,89,81,92,82,92,82,92,134